Protein AF-A0A7C4DNZ2-F1 (afdb_monomer_lite)

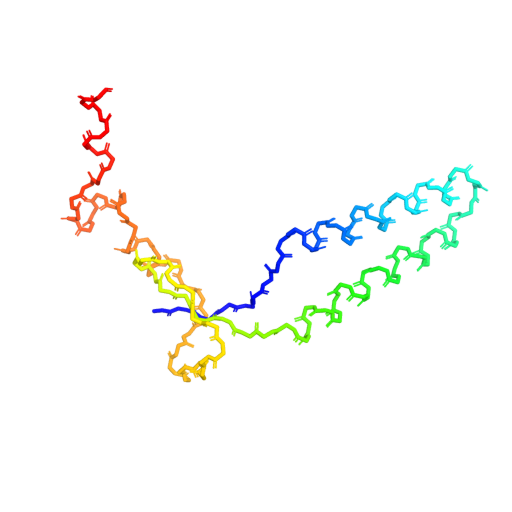Sequence (105 aa):
MYVQKDFNRTLGVGIFTAGAILFLVCAWFNRLVEGTLVWAAFVVADGLLYKFLPDVTICYKCHAQYRGVAANPENRAFELGLAERFDPLDKRAGADNPAADWKGR

Structure (mmCIF, N/CA/C/O backbone):
data_AF-A0A7C4DNZ2-F1
#
_entry.id   AF-A0A7C4DNZ2-F1
#
loop_
_atom_site.group_PDB
_atom_site.id
_atom_site.type_symbol
_atom_site.label_atom_id
_atom_site.label_alt_id
_atom_site.label_comp_id
_atom_site.label_asym_id
_atom_site.label_entity_id
_atom_site.label_seq_id
_atom_site.pdbx_PDB_ins_code
_atom_site.Cartn_x
_atom_site.Cartn_y
_atom_site.Cartn_z
_atom_site.occupancy
_atom_site.B_iso_or_equiv
_atom_site.auth_seq_id
_atom_site.auth_comp_id
_atom_site.auth_asym_id
_atom_site.auth_atom_id
_atom_site.pdbx_PDB_model_num
ATOM 1 N N . MET A 1 1 ? 11.778 2.825 -16.967 1.00 83.38 1 MET A N 1
ATOM 2 C CA . MET A 1 1 ? 11.005 1.901 -16.109 1.00 83.38 1 MET A CA 1
ATOM 3 C C . MET A 1 1 ? 11.111 2.417 -14.683 1.00 83.38 1 MET A C 1
ATOM 5 O O . MET A 1 1 ? 12.032 3.187 -14.430 1.00 83.38 1 MET A O 1
ATOM 9 N N . TYR A 1 2 ? 10.196 2.062 -13.791 1.00 87.69 2 TYR A N 1
ATOM 10 C CA . TYR A 1 2 ? 10.246 2.465 -12.385 1.00 87.69 2 TYR A CA 1
ATOM 11 C C . TYR A 1 2 ? 9.940 1.289 -11.470 1.00 87.69 2 TYR A C 1
ATOM 13 O O . TYR A 1 2 ? 9.259 0.349 -11.881 1.00 87.69 2 TYR A O 1
ATOM 21 N N . VAL A 1 3 ? 10.451 1.347 -10.243 1.00 88.75 3 VAL A N 1
ATOM 22 C CA . VAL A 1 3 ? 10.181 0.338 -9.213 1.00 88.75 3 VAL A CA 1
ATOM 23 C C . VAL A 1 3 ? 9.051 0.822 -8.310 1.00 88.75 3 VAL A C 1
ATOM 25 O O . VAL A 1 3 ? 9.025 1.984 -7.899 1.00 88.75 3 VAL A O 1
ATOM 28 N N . GLN A 1 4 ? 8.109 -0.065 -8.014 1.00 88.69 4 GLN A N 1
ATOM 29 C CA . GLN A 1 4 ? 6.997 0.175 -7.098 1.00 88.69 4 GLN A CA 1
ATOM 30 C C . GLN A 1 4 ? 6.714 -1.102 -6.298 1.00 88.69 4 GLN A C 1
ATOM 32 O O . GLN A 1 4 ? 6.976 -2.196 -6.779 1.00 88.69 4 GLN A O 1
ATOM 37 N N . LYS A 1 5 ? 6.158 -0.988 -5.089 1.00 87.88 5 LYS A N 1
ATOM 38 C CA . LYS A 1 5 ? 5.643 -2.149 -4.348 1.00 87.88 5 LYS A CA 1
ATOM 39 C C . LYS A 1 5 ? 4.436 -2.754 -5.071 1.00 87.88 5 LYS A C 1
ATOM 41 O O . LYS A 1 5 ? 3.535 -2.014 -5.464 1.00 87.88 5 LYS A O 1
ATOM 46 N N . ASP A 1 6 ? 4.391 -4.080 -5.218 1.00 88.38 6 ASP A N 1
ATOM 47 C CA . ASP A 1 6 ? 3.282 -4.801 -5.872 1.00 88.38 6 ASP A CA 1
ATOM 48 C C . ASP A 1 6 ? 2.048 -4.879 -4.959 1.00 88.38 6 ASP A C 1
ATOM 50 O O . ASP A 1 6 ? 1.680 -5.934 -4.439 1.00 88.38 6 ASP A O 1
ATOM 54 N N . PHE A 1 7 ? 1.445 -3.721 -4.681 1.00 85.50 7 PHE A N 1
ATOM 55 C CA . PHE A 1 7 ? 0.339 -3.631 -3.741 1.00 85.50 7 PHE A CA 1
ATOM 56 C C . PHE A 1 7 ? -0.977 -3.993 -4.409 1.00 85.50 7 PHE A C 1
ATOM 58 O O . PHE A 1 7 ? -1.490 -3.281 -5.275 1.00 85.50 7 PHE A O 1
ATOM 65 N N . ASN A 1 8 ? -1.564 -5.100 -3.955 1.00 88.56 8 ASN A N 1
ATOM 66 C CA . ASN A 1 8 ? -2.903 -5.482 -4.356 1.00 88.56 8 ASN A CA 1
ATOM 67 C C . ASN A 1 8 ? -3.920 -4.537 -3.703 1.00 88.56 8 ASN A C 1
ATOM 69 O O . ASN A 1 8 ? -4.288 -4.689 -2.536 1.00 88.56 8 ASN A O 1
ATOM 73 N N . ARG A 1 9 ? -4.404 -3.571 -4.490 1.00 89.44 9 ARG A N 1
ATOM 74 C CA . ARG A 1 9 ? -5.399 -2.584 -4.057 1.00 89.44 9 ARG A CA 1
ATOM 75 C C . ARG A 1 9 ? -6.671 -3.236 -3.503 1.00 89.44 9 ARG A C 1
ATOM 77 O O . ARG A 1 9 ? -7.204 -2.744 -2.515 1.00 89.44 9 ARG A O 1
ATOM 84 N N . THR A 1 10 ? -7.137 -4.338 -4.091 1.00 91.25 10 THR A N 1
ATOM 85 C CA . THR A 1 10 ? -8.337 -5.052 -3.622 1.00 91.25 10 THR A CA 1
ATOM 86 C C . THR A 1 10 ? -8.126 -5.646 -2.235 1.00 91.25 10 THR A C 1
ATOM 88 O O . THR A 1 10 ? -9.017 -5.580 -1.394 1.00 91.25 10 THR A O 1
ATOM 91 N N . LEU A 1 11 ? -6.933 -6.187 -1.982 1.00 90.44 11 LEU A N 1
ATOM 92 C CA . LEU A 1 11 ? -6.579 -6.770 -0.692 1.00 90.44 11 LEU A CA 1
ATOM 93 C C . LEU A 1 11 ? -6.525 -5.686 0.395 1.00 90.44 11 LEU A C 1
ATOM 95 O O . LEU A 1 11 ? -7.196 -5.826 1.414 1.00 90.44 11 LEU A O 1
ATOM 99 N N . GLY A 1 12 ? -5.816 -4.579 0.146 1.00 90.38 12 GLY A N 1
ATOM 100 C CA . GLY A 1 12 ? -5.732 -3.468 1.102 1.00 90.38 12 GLY A CA 1
ATOM 101 C C . GLY A 1 12 ? -7.097 -2.861 1.440 1.00 90.38 12 GLY A C 1
ATOM 102 O O . GLY A 1 12 ? -7.425 -2.668 2.610 1.00 90.38 12 GLY A O 1
ATOM 103 N N . VAL A 1 13 ? -7.947 -2.638 0.428 1.00 93.94 13 VAL A N 1
ATOM 104 C CA . VAL A 1 13 ? -9.328 -2.172 0.650 1.00 93.94 13 VAL A CA 1
ATOM 105 C C . VAL A 1 13 ? -10.127 -3.198 1.456 1.00 93.94 13 VAL A C 1
ATOM 107 O O . VAL A 1 13 ? -10.828 -2.816 2.387 1.00 93.94 13 VAL A O 1
ATOM 110 N N . GLY A 1 14 ? -9.985 -4.493 1.162 1.00 94.94 14 GLY A N 1
ATOM 111 C CA . GLY A 1 14 ? -10.651 -5.559 1.910 1.00 94.94 14 GLY A CA 1
ATOM 112 C C . GLY A 1 14 ? -10.282 -5.575 3.398 1.00 94.94 14 GLY A C 1
ATOM 113 O O . GLY A 1 14 ? -11.175 -5.635 4.242 1.00 94.94 14 GLY A O 1
ATOM 114 N N . ILE A 1 15 ? -8.989 -5.462 3.726 1.00 93.00 15 ILE A N 1
ATOM 115 C CA . ILE A 1 15 ? -8.499 -5.388 5.116 1.00 93.00 15 ILE A CA 1
ATOM 116 C C . ILE A 1 15 ? -9.071 -4.156 5.820 1.00 93.00 15 ILE A C 1
ATOM 118 O O . ILE A 1 15 ? -9.603 -4.271 6.927 1.00 93.00 15 ILE A O 1
ATOM 122 N N . PHE A 1 16 ? -9.009 -2.992 5.172 1.00 94.56 16 PHE A N 1
ATOM 123 C CA . PHE A 1 16 ? -9.542 -1.750 5.727 1.00 94.56 16 PHE A CA 1
ATOM 124 C C . PHE A 1 16 ? -11.048 -1.846 6.003 1.00 94.56 16 PHE A C 1
ATOM 126 O O . PHE A 1 16 ? -11.499 -1.528 7.105 1.00 94.56 16 PHE A O 1
ATOM 133 N N . THR A 1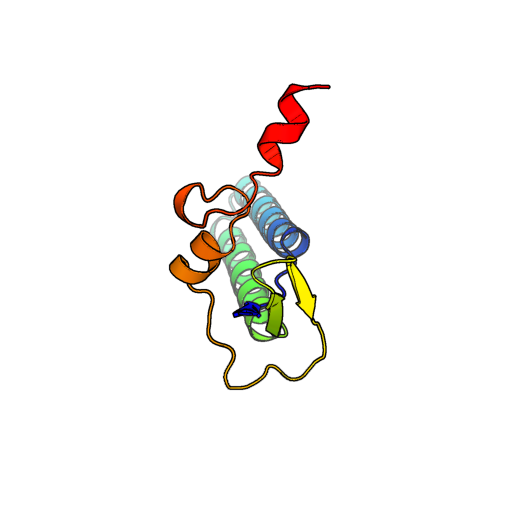 17 ? -11.829 -2.324 5.030 1.00 96.06 17 THR A N 1
ATOM 134 C CA . THR A 1 17 ? -13.281 -2.478 5.172 1.00 96.06 17 THR A CA 1
ATOM 135 C C . THR A 1 17 ? -13.634 -3.476 6.275 1.00 96.06 17 THR A C 1
ATOM 137 O O . THR A 1 17 ? -14.524 -3.195 7.076 1.00 96.06 17 THR A O 1
ATOM 140 N N . ALA A 1 18 ? -12.920 -4.600 6.376 1.00 95.62 18 ALA A N 1
ATOM 141 C CA . ALA A 1 18 ? -13.128 -5.570 7.450 1.00 95.62 18 ALA A CA 1
ATOM 142 C C . ALA A 1 18 ? -12.856 -4.957 8.835 1.00 95.62 18 ALA A C 1
ATOM 144 O O . ALA A 1 18 ? -13.696 -5.067 9.730 1.00 95.62 18 ALA A O 1
ATOM 145 N N . GLY A 1 19 ? -11.732 -4.251 8.996 1.00 94.69 19 GLY A N 1
ATOM 146 C CA . GLY A 1 19 ? -11.395 -3.565 10.244 1.00 94.69 19 GLY A CA 1
ATOM 147 C C . GLY A 1 19 ? -12.422 -2.495 10.629 1.00 94.69 19 GLY A C 1
ATOM 148 O O . GLY A 1 19 ? -12.809 -2.404 11.794 1.00 94.69 19 GLY A O 1
ATOM 149 N N . ALA A 1 20 ? -12.917 -1.727 9.654 1.00 95.12 20 ALA A N 1
ATOM 150 C CA . ALA A 1 20 ? -13.952 -0.718 9.874 1.00 95.12 20 ALA A CA 1
ATOM 151 C C . ALA A 1 20 ? -15.286 -1.338 10.324 1.00 95.12 20 ALA A C 1
ATOM 153 O O . ALA A 1 20 ? -15.902 -0.847 11.269 1.00 95.12 20 ALA A O 1
ATOM 154 N N . ILE A 1 21 ? -15.718 -2.441 9.701 1.00 96.88 21 ILE A N 1
ATOM 155 C CA . ILE A 1 21 ? -16.943 -3.151 10.102 1.00 96.88 21 ILE A CA 1
ATOM 156 C C . ILE A 1 21 ? -16.805 -3.694 11.527 1.00 96.88 21 ILE A C 1
ATOM 158 O O . ILE A 1 21 ? -17.702 -3.477 12.341 1.00 96.88 21 ILE A O 1
ATOM 162 N N . LEU A 1 22 ? -15.685 -4.346 11.863 1.00 94.75 22 LEU A N 1
ATOM 163 C CA . LEU A 1 22 ? -15.458 -4.839 13.226 1.00 94.75 22 LEU A CA 1
ATOM 164 C C . LEU A 1 22 ? -15.465 -3.702 14.256 1.00 94.75 22 LEU A C 1
ATOM 166 O O . LEU A 1 22 ? -16.078 -3.844 15.313 1.00 94.75 22 LEU A O 1
ATOM 170 N N . PHE A 1 23 ? -14.834 -2.569 13.940 1.00 94.25 23 PHE A N 1
ATOM 171 C CA . PHE A 1 23 ? -14.858 -1.390 14.804 1.00 94.25 23 PHE A CA 1
ATOM 172 C C . PHE A 1 23 ? -16.290 -0.899 15.053 1.00 94.25 23 PHE A C 1
ATOM 174 O O . PHE A 1 23 ? -16.669 -0.677 16.203 1.00 94.25 23 PHE A O 1
ATOM 181 N N . LEU A 1 24 ? -17.104 -0.781 13.998 1.00 94.38 24 LEU A N 1
ATOM 182 C CA . LEU A 1 24 ? -18.502 -0.352 14.109 1.00 94.38 24 LEU A CA 1
ATOM 183 C C . LEU A 1 24 ? -19.340 -1.326 14.946 1.00 94.38 24 LEU A C 1
ATOM 185 O O . LEU A 1 24 ? -20.157 -0.886 15.753 1.00 94.38 24 LEU A O 1
ATOM 189 N N . VAL A 1 25 ? -19.104 -2.634 14.814 1.00 94.94 25 VAL A N 1
ATOM 190 C CA . VAL A 1 25 ? -19.757 -3.651 15.652 1.00 94.94 25 VAL A CA 1
ATOM 191 C C . VAL A 1 25 ? -19.374 -3.471 17.125 1.00 94.94 25 VAL A C 1
ATOM 193 O O . VAL A 1 25 ? -20.249 -3.471 17.986 1.00 94.94 25 VAL A O 1
ATOM 196 N N . CYS A 1 26 ? -18.095 -3.258 17.446 1.00 92.12 26 CYS A N 1
ATOM 197 C CA . CYS A 1 26 ? -17.668 -2.987 18.824 1.00 92.12 26 CYS A CA 1
ATOM 198 C C . CYS A 1 26 ? -18.256 -1.678 19.374 1.00 92.12 26 CYS A C 1
ATOM 200 O O . CYS A 1 26 ? -18.696 -1.636 20.527 1.00 92.12 26 CYS A O 1
ATOM 202 N N . ALA A 1 27 ? -18.306 -0.630 18.549 1.00 91.88 27 ALA A N 1
ATOM 203 C CA . ALA A 1 27 ? -18.911 0.648 18.906 1.00 91.88 27 ALA A CA 1
ATOM 204 C C . ALA A 1 27 ? -20.414 0.506 19.199 1.00 91.88 27 ALA A C 1
ATOM 206 O O . ALA A 1 27 ? -20.902 1.111 20.151 1.00 91.88 27 ALA A O 1
ATOM 207 N N . TRP A 1 28 ? -21.128 -0.353 18.461 1.00 94.31 28 TRP A N 1
ATOM 208 C CA . TRP A 1 28 ? -22.540 -0.663 18.714 1.00 94.31 28 TRP A CA 1
ATOM 209 C C . TRP A 1 28 ? -22.780 -1.262 20.109 1.00 94.31 28 TRP A C 1
ATOM 211 O O . TRP A 1 28 ? -23.781 -0.963 20.753 1.00 94.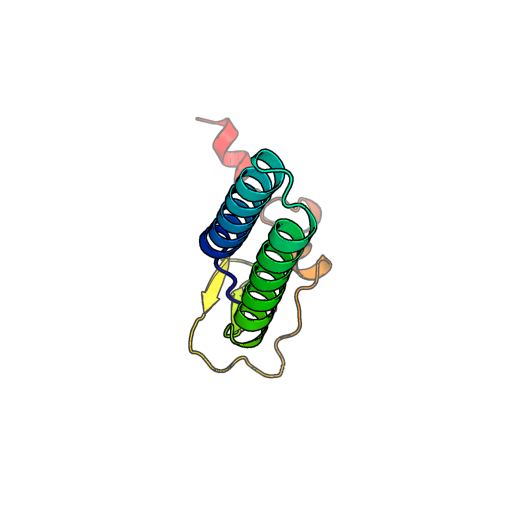31 28 TRP A O 1
ATOM 221 N N . PHE A 1 29 ? -21.836 -2.057 20.620 1.00 94.25 29 PHE A N 1
ATOM 222 C CA . PHE A 1 29 ? -21.878 -2.600 21.983 1.00 94.25 29 PHE A CA 1
ATOM 223 C C . PHE A 1 29 ? -21.301 -1.652 23.048 1.00 94.25 29 PHE A C 1
ATOM 225 O O . PHE A 1 29 ? -21.080 -2.074 24.182 1.00 94.25 29 PHE A O 1
ATOM 232 N N . ASN A 1 30 ? -21.046 -0.384 22.708 1.00 92.62 30 ASN A N 1
ATOM 233 C CA . ASN A 1 30 ? -20.434 0.616 23.589 1.00 92.62 30 ASN A CA 1
ATOM 234 C C . ASN A 1 30 ? -19.002 0.253 24.057 1.00 92.62 30 ASN A C 1
ATOM 236 O O . ASN A 1 30 ? -18.509 0.773 25.057 1.00 92.62 30 ASN A O 1
ATOM 240 N N . ARG A 1 31 ? -18.312 -0.632 23.320 1.00 91.50 31 ARG A N 1
ATOM 241 C CA . ARG A 1 31 ? -16.958 -1.143 23.608 1.00 91.50 31 ARG A CA 1
ATOM 242 C C . ARG A 1 31 ? -15.904 -0.424 22.767 1.00 91.50 31 ARG A C 1
ATOM 244 O O . ARG A 1 31 ? -15.236 -1.014 21.917 1.00 91.50 31 ARG A O 1
ATOM 251 N N . LEU A 1 32 ? -15.801 0.892 22.956 1.00 90.81 32 LEU A N 1
ATOM 252 C CA . LEU A 1 32 ? -14.952 1.762 22.128 1.00 90.81 32 LEU A CA 1
ATOM 253 C C . LEU A 1 32 ? -13.453 1.477 22.289 1.00 90.81 32 LEU A C 1
ATOM 255 O O . LEU A 1 32 ? -12.706 1.568 21.314 1.00 90.81 32 LEU A O 1
ATOM 259 N N . VAL A 1 33 ? -13.007 1.112 23.494 1.00 93.31 33 VAL A N 1
ATOM 260 C CA . VAL A 1 33 ? -11.593 0.802 23.758 1.00 93.31 33 VAL A CA 1
ATOM 261 C C . VAL A 1 33 ? -11.193 -0.471 23.018 1.00 93.31 33 VAL A C 1
ATOM 263 O O . VAL A 1 33 ? -10.209 -0.472 22.280 1.00 93.31 33 VAL A O 1
ATOM 266 N N . GLU A 1 34 ? -11.986 -1.535 23.140 1.00 91.88 34 GLU A N 1
ATOM 267 C CA . GLU A 1 34 ? -11.719 -2.795 22.449 1.00 91.88 34 GLU A CA 1
ATOM 268 C C . GLU A 1 34 ? -11.858 -2.654 20.934 1.00 91.88 34 GLU A C 1
ATOM 270 O O . GLU A 1 34 ? -11.018 -3.173 20.203 1.00 91.88 34 GLU A O 1
ATOM 275 N N . GLY A 1 35 ? -12.850 -1.894 20.458 1.00 92.56 35 GLY A N 1
ATOM 276 C CA . GLY A 1 35 ? -12.982 -1.572 19.037 1.00 92.56 35 GLY A CA 1
ATOM 277 C C . GLY A 1 35 ? -11.738 -0.873 18.492 1.00 92.56 35 GLY A C 1
ATOM 278 O O . GLY A 1 35 ? -11.218 -1.258 17.445 1.00 92.56 35 GLY A O 1
ATOM 279 N N . THR A 1 36 ? -11.210 0.109 19.227 1.00 93.06 36 THR A N 1
ATOM 280 C CA . THR A 1 36 ? -9.990 0.834 18.837 1.00 93.06 36 THR A CA 1
ATOM 281 C C . THR A 1 36 ? -8.775 -0.094 18.795 1.00 93.06 36 THR A C 1
ATOM 283 O O . THR A 1 36 ? -7.989 -0.016 17.853 1.00 93.06 36 THR A O 1
ATOM 286 N N . LEU A 1 37 ? -8.637 -1.011 19.760 1.00 94.75 37 LEU A N 1
ATOM 287 C CA . LEU A 1 37 ? -7.566 -2.016 19.760 1.00 94.75 37 LEU A CA 1
ATOM 288 C C . LEU A 1 37 ? -7.662 -2.962 18.559 1.00 94.75 37 LEU A C 1
ATOM 290 O O . LEU A 1 37 ? -6.646 -3.252 17.926 1.00 94.75 37 LEU A O 1
ATOM 294 N N . VAL A 1 38 ? -8.872 -3.409 18.214 1.00 93.31 38 VAL A N 1
ATOM 295 C CA . VAL A 1 38 ? -9.103 -4.231 17.019 1.00 93.31 38 VAL A CA 1
ATOM 296 C C . VAL A 1 38 ? -8.700 -3.457 15.768 1.00 93.31 38 VAL A C 1
ATOM 298 O O . VAL A 1 38 ? -7.925 -3.965 14.962 1.00 93.31 38 VAL A O 1
ATOM 301 N N . TRP A 1 39 ? -9.151 -2.213 15.619 1.00 93.75 39 TRP A N 1
ATOM 302 C CA . TRP A 1 39 ? -8.801 -1.393 14.461 1.00 93.75 39 TRP A CA 1
ATOM 303 C C . TRP A 1 39 ? -7.288 -1.143 14.356 1.00 93.75 39 TRP A C 1
ATOM 305 O O . TRP A 1 39 ? -6.709 -1.300 13.281 1.00 93.75 39 TRP A O 1
ATOM 315 N N . ALA A 1 40 ? -6.623 -0.862 15.480 1.00 95.06 40 ALA A N 1
ATOM 316 C CA . ALA A 1 40 ? -5.170 -0.730 15.537 1.00 95.06 40 ALA A CA 1
ATOM 317 C C . ALA A 1 40 ? -4.452 -2.016 15.088 1.00 95.06 40 ALA A C 1
ATOM 319 O O . ALA A 1 40 ? -3.467 -1.941 14.355 1.00 95.06 40 ALA A O 1
ATOM 320 N N . ALA A 1 41 ? -4.964 -3.196 15.455 1.00 94.81 41 ALA A N 1
ATOM 321 C CA . ALA A 1 41 ? -4.406 -4.469 15.000 1.00 94.81 41 ALA A CA 1
ATOM 322 C C . ALA A 1 41 ? -4.492 -4.631 13.471 1.00 94.81 41 ALA A C 1
ATOM 324 O O . ALA A 1 41 ? -3.526 -5.082 12.855 1.00 94.81 41 ALA A O 1
ATOM 325 N N . PHE A 1 42 ? -5.596 -4.208 12.845 1.00 94.81 42 PHE A N 1
ATOM 326 C CA . PHE A 1 42 ? -5.732 -4.209 11.381 1.00 94.81 42 PHE A CA 1
ATOM 327 C C . PHE A 1 42 ? -4.739 -3.254 10.706 1.00 94.81 42 PHE A C 1
ATOM 329 O O . PHE A 1 42 ? -4.120 -3.628 9.712 1.00 94.81 42 PHE A O 1
ATOM 336 N N . VAL A 1 43 ? -4.530 -2.056 1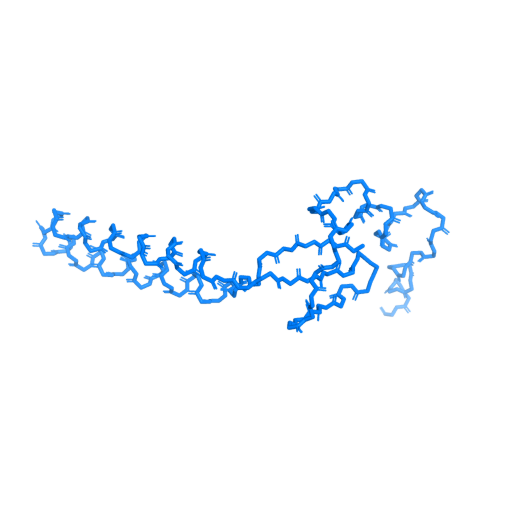1.263 1.00 93.69 43 VAL A N 1
ATOM 337 C CA . VAL A 1 43 ? -3.536 -1.094 10.751 1.00 93.69 43 VAL A CA 1
ATOM 338 C C . VAL A 1 43 ? -2.119 -1.669 10.824 1.00 93.69 43 VAL A C 1
ATOM 340 O O . VAL A 1 43 ? -1.354 -1.567 9.865 1.00 93.69 43 VAL A O 1
ATOM 343 N N . VAL A 1 44 ? -1.765 -2.315 11.939 1.00 95.25 44 VAL A N 1
ATOM 344 C CA . VAL A 1 44 ? -0.459 -2.974 12.086 1.00 95.25 44 VAL A CA 1
ATOM 345 C C . VAL A 1 44 ? -0.312 -4.128 11.093 1.00 95.25 44 VAL A C 1
ATOM 347 O O . VAL A 1 44 ? 0.745 -4.264 10.477 1.00 95.25 44 VAL A O 1
ATOM 350 N N . ALA A 1 45 ? -1.356 -4.936 10.901 1.00 92.56 45 ALA A N 1
ATOM 351 C CA . ALA A 1 45 ? -1.338 -6.039 9.945 1.00 92.56 45 ALA A CA 1
ATOM 352 C C . ALA A 1 45 ? -1.130 -5.552 8.500 1.00 92.56 45 ALA A C 1
ATOM 354 O O . ALA A 1 45 ? -0.305 -6.121 7.785 1.00 92.56 45 ALA A O 1
ATOM 355 N N . ASP A 1 46 ? -1.812 -4.479 8.089 1.00 91.38 46 ASP A N 1
ATOM 356 C CA . ASP A 1 46 ? -1.644 -3.874 6.760 1.00 91.38 46 ASP A CA 1
ATOM 357 C C . ASP A 1 46 ? -0.231 -3.293 6.570 1.00 91.38 46 ASP A C 1
ATOM 359 O O . ASP A 1 46 ? 0.428 -3.545 5.560 1.00 91.38 46 ASP A O 1
ATOM 363 N N . GLY A 1 47 ? 0.304 -2.615 7.591 1.00 90.81 47 GLY A N 1
ATOM 364 C CA . GLY A 1 47 ? 1.682 -2.116 7.576 1.00 90.81 47 GLY A CA 1
ATOM 365 C C . GLY A 1 47 ? 2.731 -3.232 7.482 1.00 90.81 47 GLY A C 1
ATOM 366 O O . GLY A 1 47 ? 3.728 -3.101 6.764 1.00 90.81 47 GLY A O 1
ATOM 367 N N . LEU A 1 48 ? 2.507 -4.360 8.164 1.00 92.50 48 LEU A N 1
ATOM 368 C CA . LEU A 1 48 ? 3.359 -5.544 8.036 1.00 92.50 48 LEU A CA 1
ATOM 369 C C . LEU A 1 48 ? 3.267 -6.140 6.632 1.00 92.50 48 LEU A C 1
ATOM 371 O O . LEU A 1 48 ? 4.302 -6.420 6.027 1.00 92.50 48 LEU A O 1
ATOM 375 N N . LEU A 1 49 ? 2.058 -6.278 6.088 1.00 90.25 49 LEU A N 1
ATOM 376 C CA . LEU A 1 49 ? 1.854 -6.756 4.724 1.00 90.25 49 LEU A CA 1
ATOM 377 C C . LEU A 1 49 ? 2.607 -5.884 3.712 1.00 90.25 49 LEU A C 1
ATOM 379 O O . LEU A 1 49 ? 3.307 -6.419 2.853 1.00 90.25 49 LEU A O 1
ATOM 383 N N . TYR A 1 50 ? 2.538 -4.558 3.858 1.00 88.25 50 TYR A N 1
ATOM 384 C CA . TYR A 1 50 ? 3.276 -3.614 3.020 1.00 88.25 50 TYR A CA 1
ATOM 385 C C . TYR A 1 50 ? 4.797 -3.829 3.089 1.00 88.25 50 TYR A C 1
ATOM 387 O O . TYR A 1 50 ? 5.480 -3.783 2.064 1.00 88.25 50 TYR A O 1
ATOM 395 N N . LYS A 1 51 ? 5.341 -4.117 4.279 1.00 88.62 51 LYS A N 1
ATOM 396 C CA . LYS A 1 51 ? 6.776 -4.386 4.465 1.00 88.62 51 LYS A CA 1
ATOM 397 C C . LYS A 1 51 ? 7.235 -5.670 3.767 1.00 88.62 51 LYS A C 1
ATOM 399 O O . LYS A 1 51 ? 8.350 -5.704 3.249 1.00 88.62 51 LYS A O 1
ATOM 404 N N . PHE A 1 52 ? 6.403 -6.711 3.758 1.00 88.12 52 PHE A N 1
ATOM 405 C CA . PHE A 1 52 ? 6.723 -8.000 3.127 1.00 88.12 52 PHE A CA 1
ATOM 406 C C . PHE A 1 52 ? 6.444 -8.041 1.626 1.00 88.12 52 PHE A C 1
ATOM 408 O O . PHE A 1 52 ? 6.756 -9.027 0.959 1.00 88.12 52 PHE A O 1
ATOM 415 N N . LEU A 1 53 ? 5.854 -6.982 1.089 1.00 88.06 53 LEU A N 1
ATOM 416 C CA . LEU A 1 53 ? 5.424 -6.952 -0.287 1.00 88.06 53 LEU A CA 1
ATOM 417 C C . LEU A 1 53 ? 6.630 -6.852 -1.239 1.00 88.06 53 LEU A C 1
ATOM 419 O O . LEU A 1 53 ? 7.512 -6.005 -1.029 1.00 88.06 53 LEU A O 1
ATOM 423 N N . PRO A 1 54 ? 6.692 -7.696 -2.283 1.00 86.19 54 PRO A N 1
ATOM 424 C CA . PRO A 1 54 ? 7.777 -7.654 -3.247 1.00 86.19 54 PRO A CA 1
ATOM 425 C C . PRO A 1 54 ? 7.700 -6.385 -4.099 1.00 86.19 54 PRO A C 1
ATOM 427 O O . PRO A 1 54 ? 6.637 -5.791 -4.301 1.00 86.19 54 PRO A O 1
ATOM 430 N N . ASP A 1 55 ? 8.854 -5.974 -4.606 1.00 88.06 55 ASP A N 1
ATOM 431 C CA . ASP A 1 55 ? 8.944 -4.889 -5.572 1.00 88.06 55 ASP A CA 1
ATOM 432 C C . ASP A 1 55 ? 8.633 -5.406 -6.985 1.00 88.06 55 ASP A C 1
ATOM 434 O O . ASP A 1 55 ? 9.011 -6.516 -7.365 1.00 88.06 55 ASP A O 1
ATOM 438 N N . VAL A 1 56 ? 7.946 -4.584 -7.773 1.00 89.06 56 VAL A N 1
ATOM 439 C CA . VAL A 1 56 ? 7.625 -4.804 -9.183 1.00 89.06 56 VAL A CA 1
ATOM 440 C C . VAL A 1 56 ? 8.222 -3.673 -10.014 1.00 89.06 56 VAL A C 1
ATOM 442 O O . VAL A 1 56 ? 8.183 -2.502 -9.634 1.00 89.06 56 VAL A O 1
ATOM 445 N N . THR A 1 57 ? 8.790 -4.018 -11.169 1.00 89.69 57 THR A N 1
ATOM 446 C CA . THR A 1 57 ? 9.271 -3.020 -12.134 1.00 89.69 57 THR A CA 1
ATOM 447 C C . THR A 1 57 ? 8.208 -2.787 -13.199 1.00 89.69 57 THR A C 1
ATOM 449 O O . THR A 1 57 ? 7.705 -3.740 -13.792 1.00 89.69 57 THR A O 1
ATOM 452 N N . ILE A 1 58 ? 7.881 -1.525 -13.470 1.00 89.38 58 ILE A N 1
ATOM 453 C CA . ILE A 1 58 ? 6.843 -1.133 -14.426 1.00 89.38 58 ILE A CA 1
ATOM 454 C C . ILE A 1 58 ? 7.449 -0.275 -15.541 1.00 89.38 58 ILE A C 1
ATOM 456 O O . ILE A 1 58 ? 8.281 0.612 -15.316 1.00 89.38 58 ILE A O 1
ATOM 460 N N . CYS A 1 59 ? 7.051 -0.541 -16.784 1.00 87.75 59 CYS A N 1
ATOM 461 C CA . CYS A 1 59 ? 7.437 0.281 -17.928 1.00 87.75 59 CYS A CA 1
ATOM 462 C C . CYS A 1 59 ? 6.544 1.524 -18.059 1.00 87.75 59 CYS A C 1
ATOM 464 O O . CYS A 1 59 ? 5.327 1.399 -18.058 1.00 87.75 59 CYS A O 1
ATOM 466 N N . TYR A 1 60 ? 7.139 2.707 -18.260 1.00 85.75 60 TYR A N 1
ATOM 467 C CA . TYR A 1 60 ? 6.391 3.958 -18.457 1.00 85.75 60 TYR A CA 1
ATOM 468 C C . TYR A 1 60 ? 5.550 3.975 -19.738 1.00 85.75 60 TYR A C 1
ATOM 470 O O . TYR A 1 60 ? 4.501 4.594 -19.755 1.00 85.75 60 TYR A O 1
ATOM 478 N N . LYS A 1 61 ? 6.004 3.301 -20.805 1.00 82.31 61 LYS A N 1
ATOM 479 C CA . LYS A 1 61 ? 5.347 3.357 -22.119 1.00 82.31 61 LYS A CA 1
ATOM 480 C C . LYS A 1 61 ? 4.208 2.347 -22.261 1.00 82.31 61 LYS A C 1
ATOM 482 O O . LYS A 1 61 ? 3.131 2.683 -22.722 1.00 82.31 61 LYS A O 1
ATOM 487 N N . CYS A 1 62 ? 4.471 1.082 -21.937 1.00 85.12 62 CYS A N 1
ATOM 488 C CA . CYS A 1 62 ? 3.517 -0.009 -22.166 1.00 85.12 62 CYS A CA 1
ATOM 489 C C . CYS A 1 62 ? 2.817 -0.497 -20.894 1.00 85.12 62 CYS A C 1
ATOM 491 O O . CYS A 1 62 ? 2.005 -1.411 -20.978 1.00 85.12 62 CYS A O 1
ATOM 493 N N . HIS A 1 63 ? 3.162 0.045 -19.721 1.00 84.94 63 HIS A N 1
ATOM 494 C CA . HIS A 1 63 ? 2.638 -0.389 -18.420 1.00 84.94 63 HIS A CA 1
ATOM 495 C C . HIS A 1 63 ? 2.808 -1.889 -18.109 1.00 84.94 63 HIS A C 1
ATOM 497 O O . HIS A 1 63 ? 2.173 -2.413 -17.195 1.00 84.94 63 HIS A O 1
ATOM 503 N N . ALA A 1 64 ? 3.704 -2.584 -18.819 1.00 86.56 64 ALA A N 1
ATOM 504 C CA . ALA A 1 64 ? 4.051 -3.967 -18.517 1.00 86.56 64 ALA A CA 1
ATOM 505 C C . ALA A 1 64 ? 4.670 -4.067 -17.114 1.00 86.56 64 ALA A C 1
ATOM 507 O O . ALA A 1 64 ? 5.575 -3.296 -16.776 1.00 86.56 64 ALA A O 1
ATOM 508 N N . GLN A 1 65 ? 4.172 -5.019 -16.321 1.00 88.81 65 GLN A N 1
ATOM 509 C CA . GLN A 1 65 ? 4.606 -5.291 -14.952 1.00 88.81 65 GLN A CA 1
ATOM 510 C C . GLN A 1 65 ? 5.528 -6.512 -14.934 1.00 88.81 65 GLN A C 1
ATOM 512 O O . GLN A 1 65 ? 5.107 -7.618 -15.274 1.00 88.81 65 GLN A O 1
ATOM 517 N N . TYR A 1 66 ? 6.770 -6.323 -14.503 1.00 86.81 66 TYR A N 1
ATOM 518 C CA . TYR A 1 66 ? 7.762 -7.388 -14.383 1.00 86.81 66 TYR A CA 1
ATOM 519 C C . TYR A 1 66 ? 7.876 -7.818 -12.919 1.00 86.81 66 TYR A C 1
ATOM 521 O O . TYR A 1 66 ? 8.459 -7.106 -12.098 1.00 86.81 66 TYR A O 1
ATOM 529 N N . ARG A 1 67 ? 7.286 -8.977 -12.600 1.00 85.25 67 ARG A N 1
ATOM 530 C CA . ARG A 1 67 ? 7.292 -9.606 -11.267 1.00 85.25 67 ARG A CA 1
ATOM 531 C C . ARG A 1 67 ? 8.347 -10.711 -11.211 1.00 85.25 67 ARG A C 1
ATOM 533 O O . ARG A 1 67 ? 8.536 -11.420 -12.193 1.00 85.25 67 ARG A O 1
ATOM 540 N N . GLY A 1 68 ? 9.018 -10.872 -10.069 1.00 75.62 68 GLY A N 1
ATOM 541 C CA . GLY A 1 68 ? 9.995 -11.953 -9.855 1.00 75.62 68 GLY A CA 1
ATOM 542 C C . GLY A 1 68 ? 11.319 -11.803 -10.616 1.00 75.62 68 GLY A C 1
ATOM 543 O O . GLY A 1 68 ? 12.146 -12.709 -10.587 1.00 75.62 68 GLY A O 1
ATOM 544 N N . VAL A 1 69 ? 11.540 -10.666 -11.280 1.00 76.56 69 VAL A N 1
ATOM 545 C CA . VAL A 1 69 ? 12.813 -10.320 -11.919 1.00 76.56 69 VAL A CA 1
ATOM 546 C C . VAL A 1 69 ? 13.574 -9.392 -10.981 1.00 76.56 69 VAL A C 1
ATOM 548 O O . VAL A 1 69 ? 12.975 -8.489 -10.394 1.00 76.56 69 VAL A O 1
ATOM 551 N N . ALA A 1 70 ? 14.884 -9.605 -10.837 1.00 67.25 70 ALA A N 1
ATOM 552 C CA . ALA A 1 70 ? 15.731 -8.702 -10.070 1.00 67.25 70 ALA A CA 1
ATOM 553 C C . ALA A 1 70 ? 15.572 -7.275 -10.614 1.00 67.25 70 ALA A C 1
ATOM 555 O O . ALA A 1 70 ? 15.803 -7.024 -11.800 1.00 67.25 70 ALA A O 1
ATOM 556 N N . ALA A 1 71 ? 15.138 -6.352 -9.754 1.00 68.56 71 ALA A N 1
ATOM 557 C CA . ALA A 1 71 ? 15.074 -4.948 -10.117 1.00 68.56 71 ALA A CA 1
ATOM 558 C C . ALA A 1 71 ? 16.490 -4.497 -10.494 1.00 68.56 71 ALA A C 1
ATOM 560 O O . ALA A 1 71 ? 17.428 -4.684 -9.718 1.00 68.56 71 ALA A O 1
ATOM 561 N N . ASN A 1 72 ? 16.652 -3.935 -11.694 1.00 74.62 72 ASN A N 1
ATOM 562 C CA . ASN A 1 72 ? 17.924 -3.330 -12.067 1.00 74.62 72 ASN A CA 1
ATOM 563 C C . ASN A 1 72 ? 18.221 -2.214 -11.044 1.00 74.62 72 ASN A C 1
ATOM 565 O O . ASN A 1 72 ? 17.350 -1.362 -10.857 1.00 74.62 72 ASN A O 1
ATOM 569 N N . PRO A 1 73 ? 19.389 -2.194 -10.379 1.00 70.94 73 PRO A N 1
ATOM 570 C CA . PRO A 1 73 ? 19.738 -1.151 -9.413 1.00 70.94 73 PRO A CA 1
ATOM 571 C C . PRO A 1 73 ? 19.738 0.269 -10.004 1.00 70.94 73 PRO A C 1
ATOM 573 O O . PRO A 1 73 ? 19.630 1.238 -9.258 1.00 70.94 73 PRO A O 1
ATOM 576 N N . GLU A 1 74 ? 19.807 0.414 -11.330 1.00 76.50 74 GLU A N 1
ATOM 577 C CA . GLU A 1 74 ? 19.641 1.709 -12.006 1.00 76.50 74 GLU A CA 1
ATOM 578 C C . GLU A 1 74 ? 18.177 2.177 -12.097 1.00 76.50 74 GLU A C 1
ATOM 580 O O . GLU A 1 74 ? 17.915 3.352 -12.382 1.00 76.50 74 GLU A O 1
ATOM 585 N N . ASN A 1 75 ? 17.208 1.281 -11.871 1.00 79.00 75 ASN A N 1
ATOM 586 C CA . ASN A 1 75 ? 15.793 1.627 -11.896 1.00 79.00 75 ASN A CA 1
ATOM 587 C C . ASN A 1 75 ? 15.457 2.471 -10.666 1.00 79.00 75 ASN A C 1
ATOM 589 O O . ASN A 1 75 ? 15.535 2.022 -9.525 1.00 79.00 75 ASN A O 1
ATOM 593 N N . ARG A 1 76 ? 15.038 3.707 -10.923 1.00 80.62 76 ARG A N 1
ATOM 594 C CA . ARG A 1 76 ? 14.673 4.674 -9.888 1.00 80.62 76 ARG A CA 1
ATOM 595 C C . ARG A 1 76 ? 13.206 4.517 -9.492 1.00 80.62 76 ARG A C 1
ATOM 597 O O . ARG A 1 76 ? 12.430 3.807 -10.144 1.00 80.62 76 ARG A O 1
ATOM 604 N N . ALA A 1 77 ? 12.827 5.206 -8.420 1.00 85.75 77 ALA A N 1
ATOM 605 C CA . ALA A 1 77 ? 11.426 5.398 -8.071 1.00 85.75 77 ALA A CA 1
ATOM 606 C C . ALA A 1 77 ? 10.670 6.116 -9.206 1.00 85.75 77 ALA A C 1
ATOM 608 O O . ALA A 1 77 ? 11.263 6.641 -10.150 1.00 85.75 77 ALA A O 1
ATOM 609 N N . PHE A 1 78 ? 9.343 6.108 -9.120 1.00 87.94 78 PHE A N 1
ATOM 610 C CA . PHE A 1 78 ? 8.489 6.776 -10.094 1.00 87.94 78 PHE A CA 1
ATOM 611 C C . PHE A 1 78 ? 8.813 8.276 -10.195 1.00 87.94 78 PHE A C 1
ATOM 613 O O . PHE A 1 78 ? 8.833 8.979 -9.186 1.00 87.94 78 PHE A O 1
ATOM 620 N N . GLU A 1 79 ? 9.014 8.764 -11.418 1.00 87.69 79 GLU A N 1
ATOM 621 C CA . GLU A 1 79 ? 9.245 10.172 -11.726 1.00 87.69 79 GLU A CA 1
ATOM 622 C C . GLU A 1 79 ? 8.165 10.695 -12.670 1.00 87.69 79 GLU A C 1
ATOM 624 O O . GLU A 1 79 ? 7.961 10.175 -13.770 1.00 87.69 79 GLU A O 1
ATOM 629 N N . LEU A 1 80 ? 7.501 11.770 -12.242 1.00 87.19 80 LEU A N 1
ATOM 630 C CA . LEU A 1 80 ? 6.358 12.336 -12.952 1.00 87.19 80 LEU A CA 1
ATOM 631 C C . LEU A 1 80 ? 6.738 12.872 -14.339 1.00 87.19 80 LEU A C 1
ATOM 633 O O . LEU A 1 80 ? 6.039 12.595 -15.303 1.00 87.19 80 LEU A O 1
ATOM 637 N N . GLY A 1 81 ? 7.880 13.556 -14.474 1.00 85.19 81 GLY A N 1
ATOM 638 C CA . GLY A 1 81 ? 8.308 14.107 -15.767 1.00 85.19 81 GLY A CA 1
ATOM 639 C C . GLY A 1 81 ? 8.605 13.034 -16.824 1.00 85.19 81 GLY A C 1
ATOM 640 O O . GLY A 1 81 ? 8.378 13.252 -18.014 1.00 85.19 81 GLY A O 1
ATOM 641 N N . LEU A 1 82 ? 9.074 11.851 -16.405 1.00 84.19 82 LEU A N 1
ATOM 642 C CA . LEU A 1 82 ? 9.208 10.702 -17.305 1.00 84.19 82 LEU A CA 1
ATOM 643 C C . LEU A 1 82 ? 7.842 10.113 -17.657 1.00 84.19 82 LEU A C 1
ATOM 645 O O . LEU A 1 82 ? 7.633 9.749 -18.811 1.00 84.19 82 LEU A O 1
ATOM 649 N N . ALA A 1 83 ? 6.922 10.032 -16.695 1.00 86.25 83 ALA A N 1
ATOM 650 C CA . ALA A 1 83 ? 5.565 9.566 -16.950 1.00 86.25 83 ALA A CA 1
ATOM 651 C C . ALA A 1 83 ? 4.832 10.458 -17.963 1.00 86.25 83 ALA A C 1
ATOM 653 O O . ALA A 1 83 ? 4.271 9.928 -18.914 1.00 86.25 83 ALA A O 1
ATOM 654 N N . GLU A 1 84 ? 4.918 11.783 -17.817 1.00 84.62 84 GLU A N 1
ATOM 655 C CA . GLU A 1 84 ? 4.331 12.749 -18.757 1.00 84.62 84 GLU A CA 1
ATOM 656 C C . GLU A 1 84 ? 4.945 12.636 -20.158 1.00 84.62 84 GLU A C 1
ATOM 658 O O . GLU A 1 84 ? 4.225 12.624 -21.147 1.00 84.62 84 GLU A O 1
ATOM 663 N N . ARG A 1 85 ? 6.271 12.470 -20.267 1.00 82.12 85 ARG A N 1
ATOM 664 C CA . ARG A 1 85 ? 6.941 12.308 -21.572 1.00 82.12 85 ARG A CA 1
ATOM 665 C C . ARG A 1 85 ? 6.478 11.062 -22.335 1.00 82.12 85 ARG A C 1
ATOM 667 O O . ARG A 1 85 ? 6.510 11.051 -23.564 1.00 82.12 85 ARG A O 1
ATOM 674 N N . PHE A 1 86 ? 6.149 9.988 -21.621 1.00 81.75 86 PHE A N 1
ATOM 675 C CA . PHE A 1 86 ? 5.654 8.747 -22.218 1.00 81.75 86 PHE A CA 1
ATOM 676 C C . PHE A 1 86 ? 4.123 8.668 -22.236 1.00 81.75 86 PHE A C 1
ATOM 678 O O . PHE A 1 86 ? 3.591 7.631 -22.634 1.00 81.75 86 PHE A O 1
ATOM 685 N N . ASP A 1 87 ? 3.432 9.742 -21.845 1.00 81.31 87 ASP A N 1
ATOM 686 C CA . ASP A 1 87 ? 1.982 9.827 -21.916 1.00 81.31 87 ASP A CA 1
ATOM 687 C C . ASP A 1 87 ? 1.554 9.899 -23.394 1.00 81.31 87 ASP A C 1
ATOM 689 O O . ASP A 1 87 ? 1.962 10.819 -24.112 1.00 81.31 87 ASP A O 1
ATOM 693 N N . PRO A 1 88 ? 0.731 8.955 -23.886 1.00 71.44 88 PRO A N 1
ATOM 694 C CA . PRO A 1 88 ? 0.214 9.002 -25.252 1.00 71.44 88 PRO A CA 1
ATOM 695 C C . PRO A 1 88 ? -0.625 10.256 -25.554 1.00 71.44 88 PRO A C 1
ATOM 697 O O . PRO A 1 88 ? -0.874 10.550 -26.723 1.00 71.44 88 PRO A O 1
ATOM 700 N N . LEU A 1 89 ? -1.078 10.991 -24.535 1.00 72.19 89 LEU A N 1
ATOM 701 C CA . LEU A 1 89 ? -1.845 12.228 -24.684 1.00 72.19 89 LEU A CA 1
ATOM 702 C C . LEU A 1 89 ? -0.975 13.496 -24.691 1.00 72.19 89 LEU A C 1
ATOM 704 O O . LEU A 1 89 ? -1.519 14.594 -24.883 1.00 72.19 89 LEU A O 1
ATOM 708 N N . ASP A 1 90 ? 0.346 13.389 -24.503 1.00 71.00 90 ASP A N 1
ATOM 709 C CA . ASP A 1 90 ? 1.221 14.562 -24.505 1.00 71.00 90 ASP A CA 1
ATOM 710 C C . ASP A 1 90 ? 1.368 15.158 -25.915 1.00 71.00 90 ASP A C 1
ATOM 712 O O . ASP A 1 90 ? 2.109 14.682 -26.776 1.00 71.00 90 ASP A O 1
ATOM 716 N N . LYS A 1 91 ? 0.688 16.289 -26.129 1.00 64.50 91 LYS A N 1
ATOM 717 C CA . LYS A 1 91 ? 0.739 17.066 -27.377 1.00 64.50 91 LYS A CA 1
ATOM 718 C C . LYS A 1 91 ? 2.113 17.694 -27.637 1.00 64.50 91 LYS A C 1
ATOM 720 O O . LYS A 1 91 ? 2.381 18.085 -28.771 1.00 64.50 91 LYS A O 1
ATOM 725 N N . ARG A 1 92 ? 2.962 17.843 -26.610 1.00 64.94 92 ARG A N 1
ATOM 726 C CA . ARG A 1 92 ? 4.316 18.417 -26.731 1.00 64.94 92 ARG A CA 1
ATOM 727 C C . ARG A 1 92 ? 5.349 17.376 -27.147 1.00 64.94 92 ARG A C 1
ATOM 729 O O . ARG A 1 92 ? 6.337 17.743 -27.777 1.00 64.94 92 ARG A O 1
ATOM 736 N N . ALA A 1 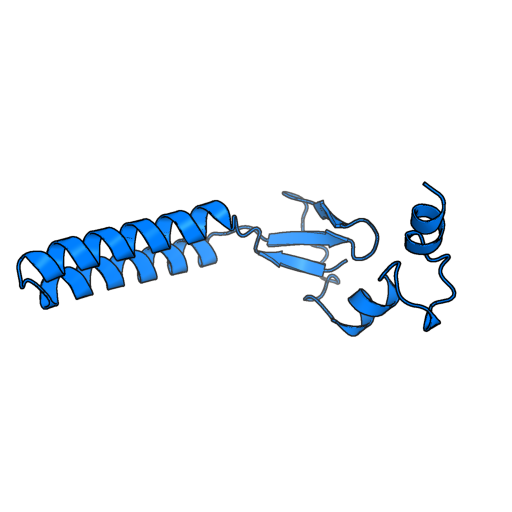93 ? 5.111 16.100 -26.842 1.00 63.19 93 ALA A N 1
ATOM 737 C CA . ALA A 1 93 ? 5.985 14.993 -27.220 1.00 63.19 93 ALA A CA 1
ATOM 738 C C . ALA A 1 93 ? 5.986 14.700 -28.732 1.00 63.19 93 ALA A C 1
ATOM 740 O O . ALA A 1 93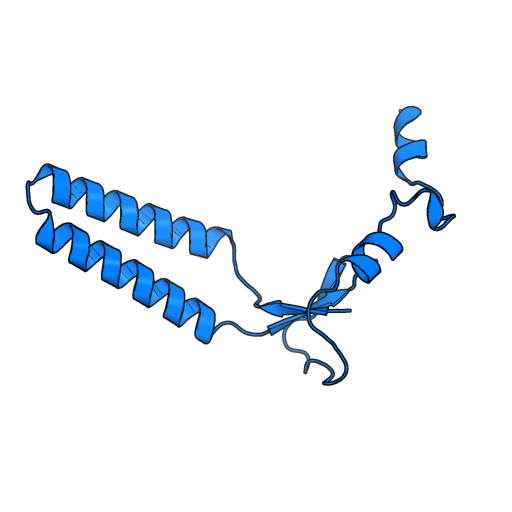 ? 6.802 13.904 -29.192 1.00 63.19 93 ALA A O 1
ATOM 741 N N . GLY A 1 94 ? 5.082 15.315 -29.510 1.00 59.66 94 GLY A N 1
ATOM 742 C CA . GLY A 1 94 ? 4.915 15.013 -30.935 1.00 59.66 94 GLY A CA 1
ATOM 743 C C . GLY A 1 94 ? 4.472 13.569 -31.194 1.00 59.66 94 GLY A C 1
ATOM 744 O O . GLY A 1 94 ? 4.601 13.087 -32.314 1.00 59.66 94 GLY A O 1
ATOM 745 N N . ALA A 1 95 ? 3.992 12.871 -30.160 1.00 61.56 95 ALA A N 1
ATOM 746 C CA . ALA A 1 95 ? 3.443 11.533 -30.277 1.00 61.56 95 ALA A CA 1
ATOM 747 C C . ALA A 1 95 ? 2.061 11.612 -30.936 1.00 61.56 95 ALA A C 1
ATOM 749 O O . ALA A 1 95 ? 1.247 12.469 -30.579 1.00 61.56 95 ALA A O 1
ATOM 750 N N . ASP A 1 96 ? 1.796 10.721 -31.894 1.00 61.22 96 ASP A N 1
ATOM 751 C CA . ASP A 1 96 ? 0.465 10.572 -32.476 1.00 61.22 96 ASP A CA 1
ATOM 752 C C . ASP A 1 96 ? -0.524 10.279 -31.351 1.00 61.22 96 ASP A C 1
ATOM 754 O O . ASP A 1 96 ? -0.427 9.252 -30.682 1.00 61.22 96 ASP A O 1
ATOM 758 N N . ASN A 1 97 ? -1.450 11.210 -31.120 1.00 65.19 97 ASN A N 1
ATOM 759 C CA . ASN A 1 97 ? -2.459 11.092 -30.081 1.00 65.19 97 ASN A CA 1
ATOM 760 C C . ASN A 1 97 ? -3.433 9.971 -30.471 1.00 65.19 97 ASN A C 1
ATOM 762 O O . ASN A 1 97 ? -4.285 10.207 -31.335 1.00 65.19 97 ASN A O 1
ATOM 766 N N . PRO A 1 98 ? -3.393 8.792 -29.826 1.00 63.31 98 PRO A N 1
ATOM 767 C CA . PRO A 1 98 ? -4.316 7.724 -30.165 1.00 63.31 98 PRO A CA 1
ATOM 768 C C . PRO A 1 98 ? -5.753 8.151 -29.862 1.00 63.31 98 PRO A C 1
ATOM 770 O O . PRO A 1 98 ? -6.647 7.741 -30.574 1.00 63.31 98 PRO A O 1
ATOM 773 N N . ALA A 1 99 ? -6.004 9.069 -28.913 1.00 63.06 99 ALA A N 1
ATOM 774 C CA . ALA A 1 99 ? -7.344 9.604 -28.649 1.00 63.06 99 ALA A CA 1
ATOM 775 C C . ALA A 1 99 ? -7.965 10.359 -29.849 1.00 63.06 99 ALA A C 1
ATOM 777 O O . ALA A 1 99 ? -9.172 10.610 -29.862 1.00 63.06 99 ALA A O 1
ATOM 778 N N . ALA A 1 100 ? -7.166 10.743 -30.851 1.00 63.84 100 ALA A N 1
ATOM 779 C CA . ALA A 1 100 ? -7.666 11.369 -32.070 1.00 63.84 100 ALA A CA 1
ATOM 780 C C . ALA A 1 100 ? -8.425 10.380 -32.975 1.00 63.84 100 ALA A C 1
ATOM 782 O O . ALA A 1 100 ? -9.337 10.811 -33.681 1.00 63.84 100 ALA A O 1
ATOM 783 N N . ASP A 1 101 ? -8.109 9.080 -32.922 1.00 64.12 101 ASP A N 1
ATOM 784 C CA . ASP A 1 101 ? -8.764 8.055 -33.748 1.00 64.12 101 ASP A CA 1
ATOM 785 C C . ASP A 1 101 ? -10.167 7.654 -33.228 1.00 64.12 101 ASP A C 1
ATOM 787 O O . ASP A 1 101 ? -11.034 7.248 -34.002 1.00 64.12 101 ASP A O 1
ATOM 791 N N . TRP A 1 102 ? -10.448 7.869 -31.937 1.00 63.78 102 TRP A N 1
ATOM 792 C CA . TRP A 1 102 ? -11.724 7.527 -31.290 1.00 63.78 102 TRP A CA 1
ATOM 793 C C . TRP A 1 102 ? -12.855 8.489 -31.649 1.00 63.78 102 TRP A C 1
ATOM 795 O O . TRP A 1 102 ? -14.020 8.153 -31.465 1.00 63.78 102 TRP A O 1
ATOM 805 N N . LYS A 1 103 ? -12.542 9.682 -32.172 1.00 61.59 103 LYS A N 1
ATOM 806 C CA . LYS A 1 103 ? -13.553 10.670 -32.589 1.00 61.59 103 LYS A CA 1
ATOM 807 C C . LYS A 1 103 ? -14.306 10.289 -33.869 1.00 61.59 103 LYS A C 1
ATOM 809 O O . LYS A 1 103 ? -15.253 10.986 -34.222 1.00 61.59 103 LYS A O 1
ATOM 814 N N . GLY A 1 104 ? -13.879 9.235 -34.565 1.00 59.94 104 GLY A N 1
ATOM 815 C CA . GLY A 1 104 ? -14.456 8.794 -35.838 1.00 59.94 104 GLY A CA 1
ATOM 816 C C . GLY A 1 104 ? -15.333 7.541 -35.770 1.00 59.94 104 GLY A C 1
ATOM 817 O O . GLY A 1 104 ? -15.622 6.990 -36.830 1.00 59.94 104 GLY A O 1
ATOM 818 N N . ARG A 1 105 ? -15.712 7.059 -34.577 1.00 49.16 105 ARG A N 1
ATOM 819 C CA . ARG A 1 105 ? -16.502 5.830 -34.398 1.00 49.16 105 ARG A CA 1
ATOM 820 C C . ARG A 1 105 ? -17.822 6.082 -33.683 1.00 49.16 105 ARG A C 1
ATOM 822 O O . ARG A 1 105 ? -17.816 6.881 -32.723 1.00 49.16 105 ARG A O 1
#

pLDDT: mean 84.2, std 11.16, range [49.16, 96.88]

Secondary structure (DSSP, 8-state):
-EEEE---HHHHHHHHHHHHHHHHHHHHTT-HHHHHHHHHHHHHHHHHHHHHPPEEEE-TTT--EE-SSPPPTTPPSP-HHHHHHT-TT-TTTT---GGGGGGG-

Radius of gyration: 20.92 Å; chains: 1; bounding box: 42×30×60 Å

Foldseek 3Di:
DAKDFPDDPVVLVVLLVVLVVQLVVCVVVVNNVVSVVSSVVSVVVSVVCSVPTDMWDADLQPRDIHPPDPDDPPHYHDDVVSNQLNPLCNPPVVHDNPVVVVVPD